Protein AF-A0A0N0S6V4-F1 (afdb_monomer_lite)

Organism: NCBI:txid36816

Structure (mmCIF, N/CA/C/O backbone):
data_AF-A0A0N0S6V4-F1
#
_entry.id   AF-A0A0N0S6V4-F1
#
loop_
_atom_site.group_PDB
_atom_site.id
_atom_site.type_symbol
_atom_site.label_atom_id
_atom_site.label_alt_id
_atom_site.label_comp_id
_atom_site.label_asym_id
_atom_site.label_entity_id
_atom_site.label_seq_id
_atom_site.pdbx_PDB_ins_code
_atom_site.Cartn_x
_atom_site.Cartn_y
_atom_site.Cartn_z
_atom_site.occupancy
_atom_site.B_iso_or_equiv
_atom_site.auth_seq_id
_atom_site.auth_comp_id
_atom_site.auth_asym_id
_atom_site.auth_atom_id
_atom_site.pdbx_PDB_model_num
ATOM 1 N N . MET A 1 1 ? 31.872 -45.442 2.853 1.00 40.81 1 MET A N 1
ATOM 2 C CA . MET A 1 1 ? 31.881 -44.667 1.597 1.00 40.81 1 MET A CA 1
ATOM 3 C C . MET A 1 1 ? 30.450 -44.215 1.368 1.00 40.81 1 MET A C 1
ATOM 5 O O . MET A 1 1 ? 29.620 -45.050 1.047 1.00 40.81 1 MET A O 1
ATOM 9 N N . SER A 1 2 ? 30.132 -42.961 1.693 1.00 44.84 2 SER A N 1
ATOM 10 C CA . SER A 1 2 ? 28.798 -42.386 1.479 1.00 44.84 2 SER A CA 1
ATOM 11 C C . SER A 1 2 ? 28.915 -41.321 0.404 1.00 44.84 2 SER A C 1
ATOM 13 O O . SER A 1 2 ? 29.421 -40.234 0.676 1.00 44.84 2 SER A O 1
ATOM 15 N N . ASP A 1 3 ? 28.454 -41.652 -0.797 1.00 46.59 3 ASP A N 1
ATOM 16 C CA . ASP A 1 3 ? 28.189 -40.682 -1.852 1.00 46.59 3 ASP A CA 1
ATOM 17 C C . ASP A 1 3 ? 27.012 -39.805 -1.419 1.00 46.59 3 ASP A C 1
ATOM 19 O O . ASP A 1 3 ? 25.866 -40.253 -1.344 1.00 46.59 3 ASP A O 1
ATOM 23 N N . ARG A 1 4 ? 27.297 -38.544 -1.090 1.00 43.66 4 ARG A N 1
ATOM 24 C CA . ARG A 1 4 ? 26.278 -37.493 -1.021 1.00 43.66 4 ARG A CA 1
ATOM 25 C C . ARG A 1 4 ? 26.233 -36.797 -2.386 1.00 43.66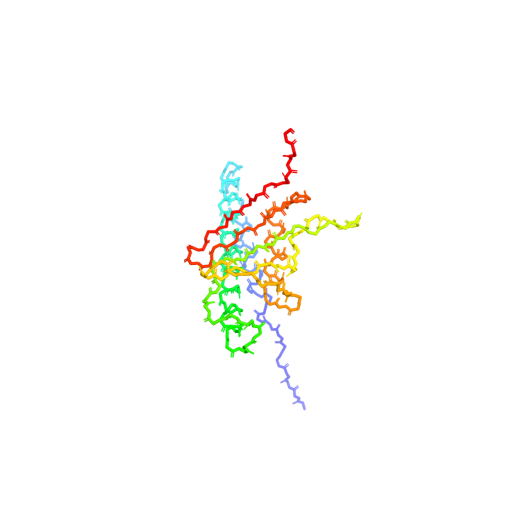 4 ARG A C 1
ATOM 27 O O . ARG A 1 4 ? 27.266 -36.272 -2.798 1.00 43.66 4 ARG A O 1
ATOM 34 N N . PRO A 1 5 ? 25.079 -36.733 -3.073 1.00 48.12 5 PRO A N 1
ATOM 35 C CA . PRO A 1 5 ? 24.942 -35.905 -4.265 1.00 48.12 5 PRO A CA 1
ATOM 36 C C . PRO A 1 5 ? 24.998 -34.422 -3.867 1.00 48.12 5 PRO A C 1
ATOM 38 O O . PRO A 1 5 ? 24.293 -33.994 -2.951 1.00 48.12 5 PRO A O 1
ATOM 41 N N . GLY A 1 6 ? 25.854 -33.649 -4.537 1.00 51.56 6 GLY A N 1
ATOM 42 C CA . GLY A 1 6 ? 25.949 -32.195 -4.382 1.00 51.56 6 GLY A CA 1
ATOM 43 C C . GLY A 1 6 ? 24.813 -31.432 -5.088 1.00 51.56 6 GLY A C 1
ATOM 44 O O . GLY A 1 6 ? 24.097 -32.003 -5.915 1.00 51.56 6 GLY A O 1
ATOM 45 N N . PRO A 1 7 ? 24.636 -30.130 -4.792 1.00 49.66 7 PRO A N 1
ATOM 46 C CA . PRO A 1 7 ? 23.515 -29.331 -5.275 1.00 49.66 7 PRO A CA 1
ATOM 47 C C . PRO A 1 7 ? 23.772 -28.860 -6.716 1.00 49.66 7 PRO A C 1
ATOM 49 O O . PRO A 1 7 ? 24.310 -27.783 -6.939 1.00 49.66 7 PRO A O 1
ATOM 52 N N . ALA A 1 8 ? 23.399 -29.664 -7.714 1.00 51.16 8 ALA A N 1
ATOM 53 C CA . ALA A 1 8 ? 23.602 -29.323 -9.131 1.00 51.16 8 ALA A CA 1
ATOM 54 C C . ALA A 1 8 ? 22.404 -28.611 -9.799 1.00 51.16 8 ALA A C 1
ATOM 56 O O . ALA A 1 8 ? 22.492 -28.212 -10.956 1.00 51.16 8 ALA A O 1
ATOM 57 N N . HIS A 1 9 ? 21.275 -28.439 -9.103 1.00 48.69 9 HIS A N 1
ATOM 58 C CA . HIS A 1 9 ? 20.035 -27.980 -9.747 1.00 48.69 9 HIS A CA 1
ATOM 59 C C . HIS A 1 9 ? 19.788 -26.464 -9.714 1.00 48.69 9 HIS A C 1
ATOM 61 O O . HIS A 1 9 ? 19.013 -25.972 -10.531 1.00 48.69 9 HIS A O 1
ATOM 67 N N . ALA A 1 10 ? 20.454 -25.702 -8.842 1.00 48.50 10 ALA A N 1
ATOM 68 C CA . ALA A 1 10 ? 20.232 -24.253 -8.747 1.00 48.50 10 ALA A CA 1
ATOM 69 C C . ALA A 1 10 ? 20.965 -23.449 -9.842 1.00 48.50 10 ALA A C 1
ATOM 71 O O . ALA A 1 10 ? 20.463 -22.429 -10.306 1.00 48.50 10 ALA A O 1
ATOM 72 N N . THR A 1 11 ? 22.127 -23.921 -10.300 1.00 50.50 11 THR A N 1
ATOM 73 C CA . THR A 1 11 ? 22.988 -23.200 -11.255 1.00 50.50 11 THR A CA 1
ATOM 74 C C . THR A 1 11 ? 22.491 -23.283 -12.699 1.00 50.50 11 THR A C 1
ATOM 76 O O . THR A 1 11 ? 22.579 -22.305 -13.435 1.00 50.50 11 THR A O 1
ATOM 79 N N . SER A 1 12 ? 21.909 -24.414 -13.111 1.00 55.91 12 SER A N 1
ATOM 80 C CA . SER A 1 12 ? 21.448 -24.607 -14.495 1.00 55.91 12 SER A CA 1
ATOM 81 C C . SER A 1 12 ? 20.221 -23.753 -14.850 1.00 55.91 12 SER A C 1
ATOM 83 O O . SER A 1 12 ? 20.135 -23.255 -15.970 1.00 55.91 12 SER A O 1
ATOM 85 N N . SER A 1 13 ? 19.305 -23.525 -13.901 1.00 58.75 13 SER A N 1
ATOM 86 C CA . SER A 1 13 ? 18.116 -22.688 -14.126 1.00 58.75 13 SER A CA 1
ATOM 87 C C . SER A 1 13 ? 18.448 -21.196 -14.182 1.00 58.75 13 SER A C 1
ATOM 89 O O . SER A 1 13 ? 17.832 -20.470 -14.959 1.00 58.75 13 SER A O 1
ATOM 91 N N . ALA A 1 14 ? 19.403 -20.733 -13.370 1.00 60.81 14 ALA A N 1
ATOM 92 C CA . ALA A 1 14 ? 19.834 -19.336 -13.364 1.00 60.81 14 ALA A CA 1
ATOM 93 C C . ALA A 1 14 ? 20.545 -18.975 -14.679 1.00 60.81 14 ALA A C 1
ATOM 95 O O . ALA A 1 14 ? 20.136 -18.032 -15.346 1.00 60.81 14 ALA A O 1
ATOM 96 N N . LEU A 1 15 ? 21.489 -19.815 -15.125 1.00 61.25 15 LEU A N 1
ATOM 97 C CA . LEU A 1 15 ? 22.196 -19.649 -16.404 1.00 61.25 15 LEU A CA 1
ATOM 98 C C . LEU A 1 15 ? 21.254 -19.718 -17.619 1.00 61.25 15 LEU A C 1
ATOM 100 O O . LEU A 1 15 ? 21.431 -18.990 -18.594 1.00 61.25 15 LEU A O 1
ATOM 104 N N . ALA A 1 16 ? 20.223 -20.570 -17.565 1.00 64.38 16 ALA A N 1
ATOM 105 C CA . ALA A 1 16 ? 19.191 -20.615 -18.601 1.00 64.38 16 ALA A CA 1
ATOM 106 C C . ALA A 1 16 ? 18.310 -19.355 -18.599 1.00 64.38 16 ALA A C 1
ATOM 108 O O . ALA A 1 16 ? 17.889 -18.903 -19.660 1.00 64.38 16 ALA A O 1
ATOM 109 N N . THR A 1 17 ? 18.051 -18.774 -17.426 1.00 72.00 17 THR A N 1
ATOM 110 C CA . THR A 1 17 ? 17.255 -17.547 -17.286 1.00 72.00 17 THR A CA 1
ATOM 111 C C . THR A 1 17 ? 18.025 -16.335 -17.804 1.00 72.00 17 THR A C 1
ATOM 113 O O . THR A 1 17 ? 17.481 -15.588 -18.611 1.00 72.00 17 THR A O 1
ATOM 116 N N . GLU A 1 18 ? 19.293 -16.182 -17.417 1.00 73.62 18 GLU A N 1
ATOM 117 C CA . GLU A 1 18 ? 20.183 -15.123 -17.913 1.00 73.62 18 GLU A CA 1
ATOM 118 C C . GLU A 1 18 ? 20.327 -15.197 -19.437 1.00 73.62 18 GLU A C 1
ATOM 120 O O . GLU A 1 18 ? 20.024 -14.233 -20.130 1.00 73.62 18 GLU A O 1
ATOM 125 N N . SER A 1 19 ? 20.626 -16.381 -19.988 1.00 79.31 19 SER A N 1
ATOM 126 C CA . SER A 1 19 ? 20.785 -16.545 -21.439 1.00 79.31 19 SER A CA 1
ATOM 127 C C . SER A 1 19 ? 19.510 -16.248 -22.243 1.00 79.31 19 SER A C 1
ATOM 129 O O . SER A 1 19 ? 19.603 -15.834 -23.400 1.00 79.31 19 SER A O 1
ATOM 131 N N . ILE A 1 20 ? 18.324 -16.484 -21.676 1.00 83.88 20 ILE A N 1
ATOM 132 C CA . ILE A 1 20 ? 17.051 -16.122 -22.315 1.00 83.88 20 ILE A CA 1
ATOM 133 C C . ILE A 1 20 ? 16.822 -14.612 -22.230 1.00 83.88 20 ILE A C 1
ATOM 135 O O . ILE A 1 20 ? 16.380 -14.020 -23.212 1.00 83.88 20 ILE A O 1
ATOM 139 N N . ILE A 1 21 ? 17.117 -13.996 -21.082 1.00 85.50 21 ILE A N 1
ATOM 140 C CA . ILE A 1 21 ? 16.964 -12.554 -20.875 1.00 85.50 21 ILE A CA 1
ATOM 141 C C . ILE A 1 21 ? 17.896 -11.785 -21.808 1.00 85.50 21 ILE A C 1
ATOM 143 O O . ILE A 1 21 ? 17.409 -10.921 -22.526 1.00 85.50 21 ILE A O 1
ATOM 147 N N . ASP A 1 22 ? 19.176 -12.142 -21.883 1.00 89.00 22 ASP A N 1
ATOM 148 C CA . ASP A 1 22 ? 20.153 -11.437 -22.722 1.00 89.00 22 ASP A CA 1
ATOM 149 C C . ASP A 1 22 ? 19.743 -11.467 -24.197 1.00 89.00 22 ASP A C 1
ATOM 151 O O . ASP A 1 22 ? 19.690 -10.435 -24.855 1.00 89.00 22 ASP A O 1
ATOM 155 N N . ARG A 1 23 ? 19.305 -12.631 -24.697 1.00 85.31 23 ARG A N 1
ATOM 156 C CA . ARG A 1 23 ? 18.792 -12.749 -26.073 1.00 85.31 23 ARG A CA 1
ATOM 157 C C . ARG A 1 23 ? 17.535 -11.922 -26.320 1.00 85.31 23 ARG A C 1
ATOM 159 O O . ARG A 1 23 ? 17.325 -11.465 -27.438 1.00 85.31 23 ARG A O 1
ATOM 166 N N . LEU A 1 24 ? 16.666 -11.788 -25.317 1.00 85.19 24 LEU A N 1
ATOM 167 C CA . LEU A 1 24 ? 15.485 -10.933 -25.412 1.00 85.19 24 LEU A CA 1
ATOM 168 C C . LEU A 1 24 ? 15.872 -9.455 -25.407 1.00 85.19 24 LEU A C 1
ATOM 170 O O . LEU A 1 24 ? 15.243 -8.692 -26.125 1.00 85.19 24 LEU A O 1
ATOM 174 N N . LEU A 1 25 ? 16.883 -9.057 -24.634 1.00 89.88 25 LEU A N 1
ATOM 175 C CA . LEU A 1 25 ? 17.371 -7.680 -24.600 1.00 89.88 25 LEU A CA 1
ATOM 176 C C . LEU A 1 25 ? 18.076 -7.304 -25.911 1.00 89.88 25 LEU A C 1
ATOM 178 O O . LEU A 1 25 ? 17.777 -6.255 -26.467 1.00 89.88 25 LEU A O 1
ATOM 182 N N . ASP A 1 26 ? 18.916 -8.189 -26.453 1.00 92.31 26 ASP A N 1
ATOM 183 C CA . ASP A 1 26 ? 19.634 -7.982 -27.721 1.00 92.31 26 ASP A CA 1
ATOM 184 C C . ASP A 1 26 ? 18.700 -7.883 -28.941 1.00 92.31 26 ASP A C 1
ATOM 186 O O . ASP A 1 26 ? 19.064 -7.320 -29.974 1.00 92.31 26 ASP A O 1
ATOM 190 N N . ALA A 1 27 ? 17.503 -8.470 -28.852 1.00 92.19 27 ALA A N 1
ATOM 191 C CA . ALA A 1 27 ? 16.527 -8.498 -29.939 1.00 92.19 27 ALA A CA 1
ATOM 192 C C . ALA A 1 27 ? 15.630 -7.251 -30.004 1.00 92.19 27 ALA A C 1
ATOM 194 O O . ALA A 1 27 ? 14.878 -7.106 -30.971 1.00 92.19 27 ALA A O 1
ATOM 195 N N . LEU A 1 28 ? 15.660 -6.394 -28.981 1.00 94.12 28 LEU A N 1
ATOM 196 C CA . LEU A 1 28 ? 14.812 -5.211 -28.877 1.00 94.12 28 LEU A CA 1
ATOM 197 C C . LEU A 1 28 ? 15.606 -3.953 -29.229 1.00 94.12 28 LEU A C 1
ATOM 199 O O . LEU A 1 28 ? 16.771 -3.810 -28.866 1.00 94.12 28 LEU A O 1
ATOM 203 N N . ASP A 1 29 ? 14.956 -3.023 -29.922 1.00 95.00 29 ASP A N 1
ATOM 204 C CA . ASP A 1 29 ? 15.508 -1.681 -30.097 1.00 95.00 29 ASP A CA 1
ATOM 205 C C . ASP A 1 29 ? 15.378 -0.839 -28.811 1.00 95.00 29 ASP A C 1
ATOM 207 O O . ASP A 1 29 ? 14.713 -1.225 -27.848 1.00 95.00 29 ASP A O 1
ATOM 211 N N . GLU A 1 30 ? 16.018 0.331 -28.791 1.00 94.38 30 GLU A N 1
ATOM 212 C CA . GLU A 1 30 ? 16.034 1.240 -27.636 1.00 94.38 30 GLU A CA 1
ATOM 213 C C . GLU A 1 30 ? 14.620 1.619 -27.163 1.00 94.38 30 GLU A C 1
ATOM 215 O O . GLU A 1 30 ? 14.311 1.528 -25.976 1.00 94.38 30 GLU A O 1
ATOM 220 N N . GLN A 1 31 ? 13.712 1.937 -28.092 1.00 96.50 31 GLN A N 1
ATOM 221 C CA . GLN A 1 31 ? 12.336 2.305 -27.756 1.00 96.50 31 GLN A CA 1
ATOM 222 C C . GLN A 1 31 ? 11.565 1.125 -27.142 1.00 96.50 31 GLN A C 1
ATOM 224 O O . GLN A 1 31 ? 10.754 1.293 -26.225 1.00 96.50 31 GLN A O 1
ATOM 229 N N . GLN A 1 32 ? 11.784 -0.081 -27.656 1.00 94.81 32 GLN A N 1
ATOM 230 C CA . GLN A 1 32 ? 11.175 -1.299 -27.141 1.00 94.81 32 GLN A CA 1
ATOM 231 C C . GLN A 1 32 ? 11.742 -1.696 -25.776 1.00 94.81 32 GLN A C 1
ATOM 233 O O . GLN A 1 32 ? 10.981 -2.168 -24.926 1.00 94.81 32 GLN A O 1
ATOM 238 N N . LEU A 1 33 ? 13.040 -1.488 -25.549 1.00 93.62 33 LEU A N 1
ATOM 239 C CA . LEU A 1 33 ? 13.682 -1.681 -24.250 1.00 93.62 33 LEU A CA 1
ATOM 240 C C . LEU A 1 33 ? 13.119 -0.711 -23.207 1.00 93.62 33 LEU A C 1
ATOM 242 O O . LEU A 1 33 ? 12.760 -1.151 -22.113 1.00 93.62 33 LEU A O 1
ATOM 246 N N . ASP A 1 34 ? 12.933 0.560 -23.560 1.00 93.31 34 ASP A N 1
ATOM 247 C CA . ASP A 1 34 ? 12.315 1.559 -22.683 1.00 93.31 34 ASP A CA 1
ATOM 248 C C . ASP A 1 34 ? 10.869 1.193 -22.322 1.00 93.31 34 ASP A C 1
ATOM 250 O O . ASP A 1 34 ? 10.463 1.221 -21.154 1.00 93.31 34 ASP A O 1
ATOM 254 N N . GLU A 1 35 ? 10.073 0.783 -23.311 1.00 93.88 35 GLU A N 1
ATOM 255 C CA . GLU A 1 35 ? 8.695 0.348 -23.081 1.00 93.88 35 GLU A CA 1
ATOM 256 C C . GLU A 1 35 ? 8.635 -0.942 -22.247 1.00 93.88 35 GLU A C 1
ATOM 258 O O . GLU A 1 35 ? 7.763 -1.088 -21.380 1.00 93.88 35 GLU A O 1
ATOM 263 N N . LEU A 1 36 ? 9.564 -1.880 -22.463 1.00 92.12 36 LEU A N 1
ATOM 264 C CA . LEU A 1 36 ? 9.688 -3.083 -21.645 1.00 92.12 36 LEU A CA 1
ATOM 265 C C . LEU A 1 36 ? 10.032 -2.717 -20.199 1.00 92.12 36 LEU A C 1
ATOM 267 O O . LEU A 1 36 ? 9.352 -3.192 -19.286 1.00 92.12 36 LEU A O 1
ATOM 271 N N . ALA A 1 37 ? 11.024 -1.851 -19.988 1.00 89.00 37 ALA A N 1
ATOM 272 C CA . ALA A 1 37 ? 11.423 -1.370 -18.671 1.00 89.00 37 ALA A CA 1
ATOM 273 C C . ALA A 1 37 ? 10.241 -0.712 -17.951 1.00 89.00 37 ALA A C 1
ATOM 275 O O . ALA A 1 37 ? 9.924 -1.077 -16.815 1.00 89.00 37 ALA A O 1
ATOM 276 N N . ARG A 1 38 ? 9.500 0.165 -18.639 1.00 90.50 38 ARG A N 1
ATOM 277 C CA . ARG A 1 38 ? 8.289 0.799 -18.104 1.00 90.50 38 ARG A CA 1
ATOM 278 C C . ARG A 1 38 ? 7.245 -0.237 -17.686 1.00 90.50 38 ARG A C 1
ATOM 280 O O . ARG A 1 38 ? 6.743 -0.183 -16.564 1.00 90.50 38 ARG A O 1
ATOM 287 N N . ARG A 1 39 ? 6.937 -1.219 -18.542 1.00 91.38 39 ARG A N 1
ATOM 288 C CA . ARG A 1 39 ? 5.959 -2.284 -18.237 1.00 91.38 39 ARG A CA 1
ATOM 289 C C . ARG A 1 39 ? 6.397 -3.172 -17.080 1.00 91.38 39 ARG A C 1
ATOM 291 O O . ARG A 1 39 ? 5.558 -3.560 -16.263 1.00 91.38 39 ARG A O 1
ATOM 298 N N . VAL A 1 40 ? 7.679 -3.528 -17.018 1.00 89.88 40 VAL A N 1
ATOM 299 C CA . VAL A 1 40 ? 8.248 -4.304 -15.912 1.00 89.88 40 VAL A CA 1
ATOM 300 C C . VAL A 1 40 ? 8.112 -3.516 -14.616 1.00 89.88 40 VAL A C 1
ATOM 302 O O . VAL A 1 40 ? 7.569 -4.056 -13.653 1.00 89.88 40 VAL A O 1
ATOM 305 N N . SER A 1 41 ? 8.498 -2.241 -14.606 1.00 87.25 41 SER A N 1
ATOM 306 C CA . SER A 1 41 ? 8.364 -1.357 -13.446 1.00 87.25 41 SER A CA 1
ATOM 307 C C . SER A 1 41 ? 6.911 -1.227 -12.988 1.00 87.25 41 SER A C 1
ATOM 309 O O . SER A 1 41 ? 6.632 -1.477 -11.818 1.00 87.25 41 SER A O 1
ATOM 311 N N . THR A 1 42 ? 5.959 -0.972 -13.895 1.00 89.19 42 THR A N 1
ATOM 312 C CA . THR A 1 42 ? 4.523 -0.916 -13.560 1.00 89.19 42 THR A CA 1
ATOM 313 C C . THR A 1 42 ? 4.026 -2.222 -12.933 1.00 89.19 42 THR A C 1
ATOM 315 O O . THR A 1 42 ? 3.318 -2.206 -11.928 1.00 89.19 42 THR A O 1
ATOM 318 N N . ARG A 1 43 ? 4.411 -3.380 -13.487 1.00 91.38 43 ARG A N 1
ATOM 319 C CA . ARG A 1 43 ? 4.009 -4.686 -12.939 1.00 91.38 43 ARG A CA 1
ATOM 320 C C . ARG A 1 43 ? 4.663 -4.984 -11.595 1.00 91.38 43 ARG A C 1
ATOM 322 O O . ARG A 1 43 ? 4.025 -5.602 -10.746 1.00 91.38 43 ARG A O 1
ATOM 329 N N . ARG A 1 44 ? 5.926 -4.595 -11.402 1.00 89.75 44 ARG A N 1
ATOM 330 C CA . ARG A 1 44 ? 6.617 -4.740 -10.114 1.00 89.75 44 ARG A CA 1
ATOM 331 C C . ARG A 1 44 ? 5.949 -3.873 -9.056 1.00 89.75 44 ARG A C 1
ATOM 333 O O . ARG A 1 44 ? 5.643 -4.398 -7.993 1.00 89.75 44 ARG A O 1
ATOM 340 N N . PHE A 1 45 ? 5.637 -2.623 -9.387 1.00 90.31 45 PHE A N 1
ATOM 341 C CA . PHE A 1 45 ? 4.932 -1.708 -8.496 1.00 90.31 45 PHE A CA 1
ATOM 342 C C . PHE A 1 45 ? 3.578 -2.275 -8.044 1.00 90.31 45 PHE A C 1
ATOM 344 O O . PHE A 1 45 ? 3.353 -2.443 -6.849 1.00 90.31 45 PHE A O 1
ATOM 351 N N . ALA A 1 46 ? 2.741 -2.723 -8.986 1.00 91.31 46 ALA A N 1
ATOM 352 C CA . ALA A 1 46 ? 1.443 -3.327 -8.668 1.00 91.31 46 ALA A CA 1
ATOM 353 C C . ALA A 1 46 ? 1.557 -4.587 -7.784 1.00 91.31 46 ALA A C 1
ATOM 355 O O . ALA A 1 46 ? 0.707 -4.844 -6.933 1.00 91.31 46 ALA A O 1
ATOM 356 N N . ARG A 1 47 ? 2.615 -5.395 -7.961 1.00 92.88 47 ARG A N 1
ATOM 357 C CA . ARG A 1 47 ? 2.876 -6.560 -7.095 1.00 92.88 47 ARG A CA 1
ATOM 358 C C . ARG A 1 47 ? 3.251 -6.150 -5.674 1.00 92.88 47 ARG A C 1
ATOM 360 O O . ARG A 1 47 ? 2.865 -6.846 -4.739 1.00 92.88 47 ARG A O 1
ATOM 367 N N . VAL A 1 48 ? 4.008 -5.067 -5.516 1.00 93.38 48 VAL A N 1
ATOM 368 C CA . VAL A 1 48 ? 4.395 -4.540 -4.203 1.00 93.38 48 VAL A CA 1
ATOM 369 C C . VAL A 1 48 ? 3.178 -3.957 -3.481 1.00 93.38 48 VAL A C 1
ATOM 371 O O . VAL A 1 48 ? 2.938 -4.332 -2.337 1.00 93.38 48 VAL A O 1
ATOM 374 N N . GLU A 1 49 ? 2.343 -3.160 -4.159 1.00 95.12 49 GLU A N 1
ATOM 375 C CA . GLU A 1 49 ? 1.066 -2.675 -3.600 1.00 95.12 49 GLU A CA 1
ATOM 376 C C . GLU A 1 49 ? 0.163 -3.827 -3.148 1.00 95.12 49 GLU A C 1
ATOM 378 O O . GLU A 1 49 ? -0.341 -3.829 -2.026 1.00 95.12 49 GLU A O 1
ATOM 383 N N . ALA A 1 50 ? 0.000 -4.853 -3.990 1.00 95.75 50 ALA A N 1
ATOM 384 C CA . ALA A 1 50 ? -0.821 -6.012 -3.658 1.00 95.75 50 ALA A CA 1
ATOM 385 C C . ALA A 1 50 ? -0.293 -6.778 -2.434 1.00 95.75 50 ALA A C 1
ATOM 387 O O . ALA A 1 50 ? -1.085 -7.241 -1.613 1.00 95.75 50 ALA A O 1
ATOM 388 N N . ARG A 1 51 ? 1.034 -6.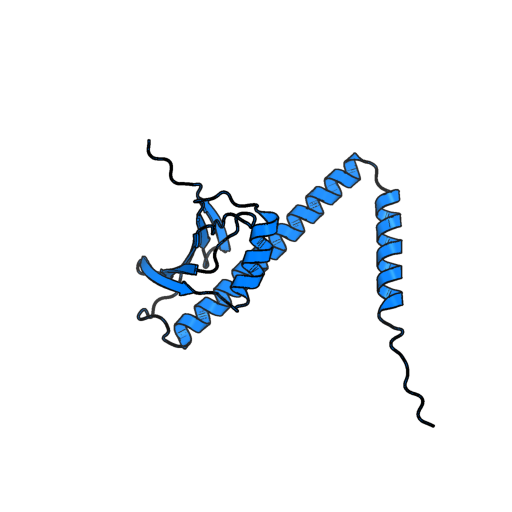904 -2.296 1.00 96.25 51 ARG A N 1
ATOM 389 C CA . ARG A 1 51 ? 1.673 -7.531 -1.129 1.00 96.25 51 ARG A CA 1
ATOM 390 C C . ARG A 1 51 ? 1.436 -6.730 0.144 1.00 96.25 51 ARG A C 1
ATOM 392 O O . ARG A 1 51 ? 1.024 -7.316 1.140 1.00 96.25 51 ARG A O 1
ATOM 399 N N . LEU A 1 52 ? 1.640 -5.415 0.095 1.00 96.88 52 LEU A N 1
ATOM 400 C CA . LEU A 1 52 ? 1.400 -4.534 1.234 1.00 96.88 52 LEU A CA 1
ATOM 401 C C . LEU A 1 52 ? -0.073 -4.572 1.658 1.00 96.88 52 LEU A C 1
ATOM 403 O O . LEU A 1 52 ? -0.377 -4.785 2.827 1.00 96.88 52 LEU A O 1
ATOM 407 N N . LEU A 1 53 ? -1.000 -4.471 0.704 1.00 97.69 53 LEU A N 1
ATOM 408 C CA . LEU A 1 53 ? -2.432 -4.573 0.982 1.00 97.69 53 LEU A CA 1
ATOM 409 C C . LEU A 1 53 ? -2.813 -5.927 1.599 1.00 97.69 53 LEU A C 1
ATOM 411 O O . LEU A 1 53 ? -3.629 -5.979 2.520 1.00 97.69 53 LEU A O 1
ATOM 415 N N . ALA A 1 54 ? -2.244 -7.025 1.098 1.00 96.62 54 ALA A N 1
ATOM 416 C CA . ALA A 1 54 ? -2.490 -8.356 1.644 1.00 96.62 54 ALA A CA 1
ATOM 417 C C . ALA A 1 54 ? -1.973 -8.484 3.084 1.00 96.62 54 ALA A C 1
ATOM 419 O O . ALA A 1 54 ? -2.710 -8.978 3.937 1.00 96.62 54 ALA A O 1
ATOM 420 N N . ALA A 1 55 ? -0.759 -7.996 3.362 1.00 95.69 55 ALA A N 1
ATOM 421 C CA . ALA A 1 55 ? -0.183 -7.986 4.704 1.00 95.69 55 ALA A CA 1
ATOM 422 C C . ALA A 1 55 ? -1.049 -7.172 5.680 1.00 95.69 55 ALA A C 1
ATOM 424 O O . ALA A 1 55 ? -1.398 -7.664 6.748 1.00 95.69 55 ALA A O 1
ATOM 425 N N . LEU A 1 56 ? -1.502 -5.982 5.271 1.00 95.38 56 LEU A N 1
ATOM 426 C CA . LEU A 1 56 ? -2.368 -5.130 6.093 1.00 95.38 56 LEU A CA 1
ATOM 427 C C . LEU A 1 56 ? -3.723 -5.767 6.396 1.00 95.38 56 LEU A C 1
ATOM 429 O O . LEU A 1 56 ? -4.217 -5.671 7.516 1.00 95.38 56 LEU A O 1
ATOM 433 N N . ARG A 1 57 ? -4.341 -6.427 5.412 1.00 94.50 57 ARG A N 1
ATOM 434 C CA . ARG A 1 57 ? -5.611 -7.140 5.617 1.00 94.50 57 ARG A CA 1
ATOM 435 C C . ARG A 1 57 ? -5.444 -8.342 6.543 1.00 94.50 57 ARG A C 1
ATOM 437 O O . ARG A 1 57 ? -6.321 -8.591 7.367 1.00 94.50 57 ARG A O 1
ATOM 444 N N . ALA A 1 58 ? -4.344 -9.079 6.404 1.00 91.25 58 ALA A N 1
ATOM 445 C CA . ALA A 1 58 ? -4.044 -10.213 7.267 1.00 91.25 58 ALA A CA 1
ATOM 446 C C . ALA A 1 58 ? -3.837 -9.758 8.718 1.00 91.25 58 ALA A C 1
ATOM 448 O O . ALA A 1 58 ? -4.462 -10.312 9.619 1.00 91.25 58 ALA A O 1
ATOM 449 N N . ASP A 1 59 ? -3.035 -8.713 8.923 1.00 87.62 59 ASP A N 1
ATOM 450 C CA . ASP A 1 59 ? -2.751 -8.166 10.248 1.00 87.62 59 ASP A CA 1
ATOM 451 C C . ASP A 1 59 ? -3.984 -7.507 10.886 1.00 87.62 59 ASP A C 1
ATOM 453 O O . ASP A 1 59 ? -4.323 -7.790 12.031 1.00 87.62 59 ASP A O 1
ATOM 457 N N . SER A 1 60 ? -4.762 -6.739 10.117 1.00 84.12 60 SER A N 1
ATOM 458 C CA . SER A 1 60 ? -6.021 -6.155 10.593 1.00 84.12 60 SER A CA 1
ATOM 459 C C . SER A 1 60 ? -7.001 -7.211 11.121 1.00 84.12 60 SER A C 1
ATOM 461 O O . SER A 1 60 ? -7.684 -6.978 12.122 1.00 84.12 60 SER A O 1
ATOM 463 N N . ALA A 1 61 ? -7.046 -8.389 10.494 1.00 78.44 61 ALA A N 1
ATOM 464 C CA . ALA A 1 61 ? -7.853 -9.505 10.975 1.00 78.44 61 ALA A CA 1
ATOM 465 C C . ALA A 1 61 ? -7.310 -10.121 12.280 1.00 78.44 61 ALA A C 1
ATOM 467 O O . ALA A 1 61 ? -8.087 -10.687 13.051 1.00 78.44 61 ALA A O 1
ATOM 468 N N . VAL A 1 62 ? -6.001 -10.022 12.535 1.00 74.88 62 VAL A N 1
ATOM 469 C CA . VAL A 1 62 ? -5.355 -10.454 13.786 1.00 74.88 62 VAL A CA 1
ATOM 470 C C . VAL A 1 62 ? -5.587 -9.435 14.902 1.00 74.88 62 VAL A C 1
ATOM 472 O O . VAL A 1 62 ? -6.013 -9.839 15.979 1.00 74.88 62 VAL A O 1
ATOM 475 N N . LEU A 1 63 ? -5.453 -8.129 14.630 1.00 70.25 63 LEU A N 1
ATOM 476 C CA . LEU A 1 63 ? -5.755 -7.051 15.589 1.00 70.25 63 LEU A CA 1
ATOM 477 C C . LEU A 1 63 ? -7.150 -7.199 16.219 1.00 70.25 63 LEU A C 1
ATOM 479 O O . LEU A 1 63 ? -7.318 -7.014 17.423 1.00 70.25 63 LEU A O 1
ATOM 483 N N . HIS A 1 64 ? -8.138 -7.593 15.411 1.00 62.31 64 HIS A N 1
ATOM 484 C CA . HIS A 1 64 ? -9.500 -7.876 15.873 1.00 62.31 64 HIS A CA 1
ATOM 485 C C . HIS A 1 64 ? -9.606 -9.149 16.704 1.00 62.31 64 HIS A C 1
ATOM 487 O O . HIS A 1 64 ? -10.356 -9.200 17.677 1.00 62.31 64 HIS A O 1
ATOM 493 N N . ARG A 1 65 ? -8.899 -10.202 16.289 1.00 57.53 65 ARG A N 1
ATOM 494 C CA . ARG A 1 65 ? -8.979 -11.518 16.924 1.00 57.53 65 ARG A CA 1
ATOM 495 C C . ARG A 1 65 ? -8.346 -11.513 18.309 1.00 57.53 65 ARG A C 1
ATOM 497 O O . ARG A 1 65 ? -8.885 -12.142 19.215 1.00 57.53 65 ARG A O 1
ATOM 504 N N . ASP A 1 66 ? -7.245 -10.789 18.460 1.00 63.12 66 ASP A N 1
ATOM 505 C CA . ASP A 1 66 ? -6.423 -10.817 19.667 1.00 63.12 66 ASP A CA 1
ATOM 506 C C . ASP A 1 66 ? -6.812 -9.718 20.672 1.00 63.12 66 ASP A C 1
ATOM 508 O O . ASP A 1 66 ? -6.175 -9.576 21.713 1.00 63.12 66 ASP A O 1
ATOM 512 N N . GLY A 1 67 ? -7.871 -8.943 20.389 1.00 57.91 67 GLY A N 1
ATOM 513 C CA . GLY A 1 67 ? -8.352 -7.880 21.278 1.00 57.91 67 GLY A CA 1
ATOM 514 C C . GLY A 1 67 ? -7.325 -6.767 21.492 1.00 57.91 67 GLY A C 1
ATOM 515 O O . GLY A 1 67 ? -7.367 -6.074 22.504 1.00 57.91 67 GLY A O 1
ATOM 516 N N . LEU A 1 68 ? -6.395 -6.599 20.546 1.00 61.66 68 LEU A N 1
ATOM 517 C CA . LEU A 1 68 ? -5.334 -5.587 20.594 1.00 61.66 68 LEU A CA 1
ATOM 518 C C . LEU A 1 68 ? -5.861 -4.172 20.318 1.00 61.66 68 LEU A C 1
ATOM 520 O O . LEU A 1 68 ? -5.108 -3.202 20.353 1.00 61.66 68 LEU A O 1
ATOM 524 N N . THR A 1 69 ? -7.160 -4.053 20.051 1.00 66.06 69 THR A N 1
ATOM 525 C CA . THR A 1 69 ? -7.872 -2.785 19.960 1.00 66.06 69 THR A CA 1
ATOM 526 C C . THR A 1 69 ? -9.118 -2.863 20.837 1.00 66.06 69 THR A C 1
ATOM 528 O O . THR A 1 69 ? -9.808 -3.883 20.834 1.00 66.06 69 THR A O 1
ATOM 531 N N . ASP A 1 70 ? -9.454 -1.768 21.521 1.00 70.50 70 ASP A N 1
ATOM 532 C CA . ASP A 1 70 ? -10.696 -1.644 22.301 1.00 70.50 70 ASP A CA 1
ATOM 533 C C . ASP A 1 70 ? -11.959 -1.584 21.413 1.00 70.50 70 ASP A C 1
ATOM 535 O O . ASP A 1 70 ? -13.081 -1.445 21.906 1.00 70.50 70 ASP A O 1
ATOM 539 N N . HIS A 1 71 ? -11.789 -1.660 20.090 1.00 74.50 71 HIS A N 1
ATOM 540 C CA . HIS A 1 71 ? -12.840 -1.512 19.097 1.00 74.50 71 HIS A CA 1
ATOM 541 C C . HIS A 1 71 ? -13.140 -2.855 18.428 1.00 74.50 71 HIS A C 1
ATOM 543 O O . HIS A 1 71 ? -12.254 -3.557 17.949 1.00 74.50 71 HIS A O 1
ATOM 549 N N . SER A 1 72 ? -14.419 -3.216 18.379 1.00 72.94 72 SER A N 1
ATOM 550 C CA . SER A 1 72 ? -14.884 -4.458 17.751 1.00 72.94 72 SER A CA 1
ATOM 551 C C . SER A 1 72 ? -15.169 -4.314 16.252 1.00 72.94 72 SER A C 1
ATOM 553 O O . SER A 1 72 ? -15.426 -5.314 15.581 1.00 72.94 72 SER A O 1
ATOM 555 N N . GLU A 1 73 ? -15.154 -3.087 15.726 1.00 82.31 73 GLU A N 1
ATOM 556 C CA . GLU A 1 73 ? -15.482 -2.784 14.330 1.00 82.31 73 GLU A CA 1
ATOM 557 C C . GLU A 1 73 ? -14.249 -2.875 13.424 1.00 82.31 73 GLU A C 1
ATOM 559 O O . GLU A 1 73 ? -13.197 -2.380 13.823 1.00 82.31 73 GLU A O 1
ATOM 564 N N . PRO A 1 74 ? -14.371 -3.368 12.176 1.00 87.06 74 PRO A N 1
ATOM 565 C CA . PRO A 1 74 ? -13.238 -3.571 11.269 1.00 87.06 74 PRO A CA 1
ATOM 566 C C . PRO A 1 74 ? -12.412 -2.299 11.020 1.00 87.06 74 PRO A C 1
ATOM 568 O O . PRO A 1 74 ? -12.952 -1.194 10.891 1.00 87.06 74 PRO A O 1
ATOM 571 N N . VAL A 1 75 ? -11.091 -2.461 10.853 1.00 90.62 75 VAL A N 1
ATOM 572 C CA . VAL A 1 75 ? -10.233 -1.386 10.332 1.00 90.62 75 VAL A CA 1
ATOM 573 C C . VAL A 1 75 ? -10.570 -1.191 8.859 1.00 90.62 75 VAL A C 1
ATOM 575 O O . VAL A 1 75 ? -10.526 -2.126 8.065 1.00 90.62 75 VAL A O 1
ATOM 578 N N . THR A 1 76 ? -10.870 0.045 8.482 1.00 94.12 76 THR A N 1
ATOM 579 C CA . THR A 1 76 ? -11.161 0.418 7.095 1.00 94.12 76 THR A CA 1
ATOM 580 C C . THR A 1 76 ? -9.974 1.094 6.425 1.00 94.12 76 THR A C 1
ATOM 582 O O . THR A 1 76 ? -9.821 0.993 5.212 1.00 94.12 76 THR A O 1
ATOM 585 N N . HIS A 1 77 ? -9.133 1.799 7.188 1.00 96.19 77 HIS A N 1
ATOM 586 C CA . HIS A 1 77 ? -7.976 2.508 6.646 1.00 96.19 77 HIS A CA 1
ATOM 587 C C . HIS A 1 77 ? -6.762 2.385 7.554 1.00 96.19 77 HIS A C 1
ATOM 589 O O . HIS A 1 77 ? -6.901 2.417 8.775 1.00 96.19 77 HIS A O 1
ATOM 595 N N . VAL A 1 78 ? -5.576 2.369 6.956 1.00 96.06 78 VAL A N 1
ATOM 596 C CA . VAL A 1 78 ? -4.304 2.494 7.675 1.00 96.06 78 VAL A CA 1
ATOM 597 C C . VAL A 1 78 ? -3.546 3.687 7.115 1.00 96.06 78 VAL A C 1
ATOM 599 O O . VAL A 1 78 ? -3.444 3.853 5.900 1.00 96.06 78 VAL A O 1
ATOM 602 N N . THR A 1 79 ? -3.079 4.565 8.000 1.00 96.81 79 THR A N 1
ATOM 603 C CA . THR A 1 79 ? -2.296 5.746 7.626 1.00 96.81 79 THR A CA 1
ATOM 604 C C . THR A 1 79 ? -0.875 5.627 8.149 1.00 96.81 79 THR A C 1
ATOM 606 O O . THR A 1 79 ? -0.681 5.556 9.359 1.00 96.81 79 THR A O 1
ATOM 609 N N . PHE A 1 80 ? 0.094 5.686 7.241 1.00 95.81 80 PHE A N 1
ATOM 610 C CA . PHE A 1 80 ? 1.521 5.762 7.537 1.00 95.81 80 PHE A CA 1
ATOM 611 C C . PHE A 1 80 ? 2.014 7.189 7.347 1.00 95.81 80 PHE A C 1
ATOM 613 O O . PHE A 1 80 ? 1.514 7.920 6.486 1.00 95.81 80 PHE A O 1
ATOM 620 N N . SER A 1 81 ? 3.011 7.580 8.131 1.00 94.56 81 SER A N 1
ATOM 621 C CA . SER A 1 81 ? 3.751 8.828 7.925 1.00 94.56 81 SER A CA 1
ATOM 622 C C . SER A 1 81 ? 5.164 8.497 7.480 1.00 94.56 81 SER A C 1
ATOM 624 O O . SER A 1 81 ? 5.674 7.424 7.792 1.00 94.56 81 SER A O 1
ATOM 626 N N . THR A 1 82 ? 5.806 9.395 6.745 1.00 92.56 82 THR A N 1
ATOM 627 C CA . THR A 1 82 ? 7.223 9.212 6.432 1.00 92.56 82 THR A CA 1
ATOM 628 C C . THR A 1 82 ? 8.085 9.324 7.680 1.00 92.56 82 THR A C 1
ATOM 630 O O . THR A 1 82 ? 7.853 10.211 8.505 1.00 92.56 82 THR A O 1
ATOM 633 N N . HIS A 1 83 ? 9.099 8.474 7.770 1.00 85.19 83 HIS A N 1
ATOM 634 C CA . HIS A 1 83 ? 10.219 8.632 8.680 1.00 85.19 83 HIS A CA 1
ATOM 635 C C . HIS A 1 83 ? 11.360 9.322 7.927 1.00 85.19 83 HIS A C 1
ATOM 637 O O . HIS A 1 83 ? 11.694 8.930 6.807 1.00 85.19 83 HIS A O 1
ATOM 643 N N . ASP A 1 84 ? 11.906 10.370 8.533 1.00 77.19 84 ASP A N 1
ATOM 644 C CA . ASP A 1 84 ? 13.078 11.092 8.052 1.00 77.19 84 ASP A CA 1
ATOM 645 C C . ASP A 1 84 ? 14.129 10.998 9.156 1.00 77.19 84 ASP A C 1
ATOM 647 O O . ASP A 1 84 ? 13.874 11.396 10.298 1.00 77.19 84 ASP A O 1
ATOM 651 N N . ASN A 1 85 ? 15.263 10.386 8.838 1.00 69.56 85 ASN A N 1
ATOM 652 C CA . ASN A 1 85 ? 16.429 10.396 9.699 1.00 69.56 85 ASN A CA 1
ATOM 653 C C . ASN A 1 85 ? 17.590 10.965 8.874 1.00 69.56 85 ASN A C 1
ATOM 655 O O . ASN A 1 85 ? 17.667 10.734 7.671 1.00 69.56 85 ASN A O 1
ATOM 659 N N . ASP A 1 86 ? 18.488 11.718 9.510 1.00 69.38 86 ASP A N 1
ATOM 660 C CA . ASP A 1 86 ? 19.521 12.498 8.805 1.00 69.38 86 ASP A CA 1
ATOM 661 C C . ASP A 1 86 ? 20.512 11.646 7.971 1.00 69.38 86 ASP A C 1
ATOM 663 O O . ASP A 1 86 ? 21.370 12.199 7.279 1.00 69.38 86 ASP A O 1
ATOM 667 N N . TYR A 1 87 ? 20.439 10.312 8.052 1.00 68.38 87 TYR A N 1
ATOM 668 C CA . TYR A 1 87 ? 21.419 9.382 7.491 1.00 68.38 87 TYR A CA 1
ATOM 669 C C . TYR A 1 87 ? 20.847 8.405 6.451 1.00 68.38 87 TYR A C 1
ATOM 671 O O . TYR A 1 87 ? 21.631 7.830 5.694 1.00 68.38 87 TYR A O 1
ATOM 679 N N . ASP A 1 88 ? 19.524 8.256 6.361 1.00 75.88 88 ASP A N 1
ATOM 680 C CA . ASP A 1 88 ? 18.838 7.334 5.457 1.00 75.88 88 ASP A CA 1
ATOM 681 C C . ASP A 1 88 ? 17.888 8.079 4.508 1.00 75.88 88 ASP A C 1
ATOM 683 O O . ASP A 1 88 ? 17.333 9.125 4.846 1.00 75.88 88 ASP A O 1
ATOM 687 N N . PRO A 1 89 ? 17.648 7.543 3.298 1.00 83.62 89 PRO A N 1
ATOM 688 C CA . PRO A 1 89 ? 16.597 8.067 2.440 1.00 83.62 89 PRO A CA 1
ATOM 689 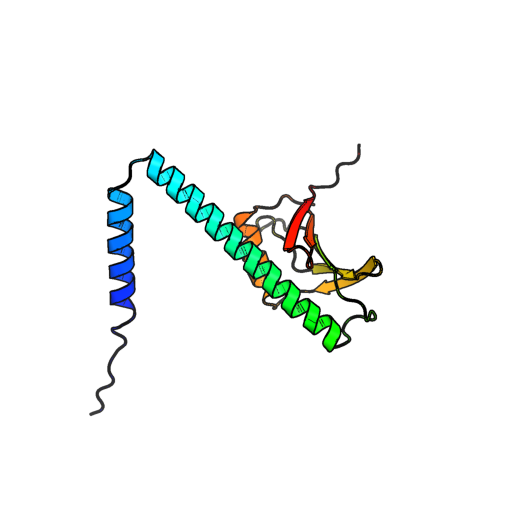C C . PRO A 1 89 ? 15.233 7.981 3.137 1.00 83.62 89 PRO A C 1
ATOM 691 O O . PRO A 1 89 ? 14.898 6.962 3.745 1.00 83.62 89 PRO A O 1
ATOM 694 N N . VAL A 1 90 ? 14.423 9.029 2.966 1.00 87.75 90 VAL A N 1
ATOM 695 C CA . VAL A 1 90 ? 13.050 9.093 3.478 1.00 87.75 90 VAL A CA 1
ATOM 696 C C . VAL A 1 90 ? 12.267 7.840 3.076 1.00 87.75 90 VAL A C 1
ATOM 698 O O . VAL A 1 90 ? 12.201 7.468 1.901 1.00 87.75 90 VAL A O 1
ATOM 701 N N . CYS A 1 91 ? 11.630 7.206 4.057 1.00 91.50 91 CYS A N 1
ATOM 702 C CA . CYS A 1 91 ? 10.848 5.988 3.874 1.00 91.50 91 CYS A CA 1
ATOM 703 C C . CYS A 1 91 ? 9.486 6.095 4.567 1.00 91.50 91 CYS A C 1
ATOM 705 O O . CYS A 1 91 ? 9.243 6.999 5.367 1.00 91.50 91 CYS A O 1
ATOM 707 N N . TRP A 1 92 ? 8.559 5.192 4.249 1.00 93.88 92 TRP A N 1
ATOM 708 C CA . TRP A 1 92 ? 7.325 5.057 5.021 1.00 93.88 92 TRP A CA 1
ATOM 709 C C . TRP A 1 92 ? 7.645 4.428 6.377 1.00 93.88 92 TRP A C 1
ATOM 711 O O . TRP A 1 92 ? 8.228 3.347 6.426 1.00 93.88 92 TRP A O 1
ATOM 721 N N . GLY A 1 93 ? 7.263 5.103 7.462 1.00 91.50 93 GLY A N 1
ATOM 722 C CA . GLY A 1 93 ? 7.395 4.570 8.813 1.00 91.50 93 GLY A CA 1
ATOM 723 C C . GLY A 1 93 ? 6.483 3.363 9.029 1.00 91.50 93 GLY A C 1
ATOM 724 O O . GLY A 1 93 ? 5.415 3.264 8.429 1.00 91.50 93 GLY A O 1
ATOM 725 N N . ASP A 1 94 ? 6.912 2.463 9.902 1.00 91.75 94 ASP A N 1
ATOM 726 C CA . ASP A 1 94 ? 6.177 1.283 10.374 1.00 91.75 94 ASP A CA 1
ATOM 727 C C . ASP A 1 94 ? 5.140 1.612 11.458 1.00 91.75 94 ASP A C 1
ATOM 729 O O . ASP A 1 94 ? 4.183 0.871 11.663 1.00 91.75 94 ASP A O 1
ATOM 733 N N . ASN A 1 95 ? 5.285 2.760 12.113 1.00 91.69 95 ASN A N 1
ATOM 734 C CA . ASN A 1 95 ? 4.291 3.308 13.019 1.00 91.69 95 ASN A CA 1
ATOM 735 C C . ASN A 1 95 ? 3.129 3.920 12.226 1.00 91.69 95 ASN A C 1
ATOM 737 O O . ASN A 1 95 ? 3.310 4.795 11.370 1.00 91.69 95 ASN A O 1
ATOM 741 N N . ALA A 1 96 ? 1.914 3.484 12.541 1.00 93.69 96 ALA A N 1
ATOM 742 C CA . ALA A 1 96 ? 0.722 3.792 11.774 1.00 93.69 96 ALA A CA 1
ATOM 743 C C . ALA A 1 96 ? -0.472 4.162 12.655 1.00 93.69 96 ALA A C 1
ATOM 745 O O . ALA A 1 96 ? -0.498 3.964 13.869 1.00 93.69 96 ALA A O 1
ATOM 746 N N . VAL A 1 97 ? -1.509 4.683 12.005 1.00 94.00 97 VAL A N 1
ATOM 747 C CA . VAL A 1 97 ? -2.826 4.884 12.610 1.00 94.00 97 VAL A CA 1
ATOM 748 C C . VAL A 1 97 ? -3.851 4.076 11.828 1.00 94.00 97 VAL A C 1
ATOM 750 O O . VAL A 1 97 ? -4.145 4.390 10.670 1.00 94.00 97 VAL A O 1
ATOM 753 N N . ALA A 1 98 ? -4.414 3.061 12.475 1.00 93.06 98 ALA A N 1
ATOM 754 C CA . ALA A 1 98 ? -5.565 2.320 11.988 1.00 93.06 98 ALA A CA 1
ATOM 755 C C . ALA A 1 98 ? -6.848 3.106 12.288 1.00 93.06 98 ALA A C 1
ATOM 757 O O . ALA A 1 98 ? -7.026 3.638 13.383 1.00 93.06 98 ALA A O 1
ATOM 758 N N . ARG A 1 99 ? -7.750 3.201 11.310 1.00 94.12 99 ARG A N 1
ATOM 759 C CA . ARG A 1 99 ? -9.069 3.823 11.452 1.00 94.12 99 ARG A CA 1
ATOM 760 C C . ARG A 1 99 ? -10.158 2.778 11.263 1.00 94.12 99 ARG A C 1
ATOM 762 O O . ARG A 1 99 ? -10.243 2.165 10.199 1.00 94.12 99 ARG A O 1
ATOM 769 N N . HIS A 1 100 ? -11.011 2.643 12.266 1.00 91.44 100 HIS A N 1
ATOM 770 C CA . HIS A 1 100 ? -12.150 1.733 12.284 1.00 91.44 100 HIS A CA 1
ATOM 771 C C . HIS A 1 100 ? -13.338 2.307 11.501 1.00 91.44 100 HIS A C 1
ATOM 773 O O . HIS A 1 100 ? -13.358 3.493 11.162 1.00 91.44 100 HIS A O 1
ATOM 779 N N . GLU A 1 101 ? -14.324 1.470 11.186 1.00 90.62 101 GLU A N 1
ATOM 780 C CA . GLU A 1 101 ? -15.548 1.874 10.476 1.00 90.62 101 GLU A CA 1
ATOM 781 C C . GLU A 1 101 ? -16.315 2.998 11.195 1.00 90.62 101 GLU A C 1
ATOM 783 O O . GLU A 1 101 ? -16.792 3.931 10.551 1.00 90.62 101 GLU A O 1
ATOM 788 N N . SER A 1 102 ? -16.334 2.981 12.530 1.00 89.62 102 SER A N 1
ATOM 789 C CA . SER A 1 102 ? -16.908 4.047 13.366 1.00 89.62 102 SER A CA 1
ATOM 790 C C . SER A 1 102 ? -16.168 5.387 13.271 1.00 89.62 102 SER A C 1
ATOM 792 O O . SER A 1 102 ? -16.664 6.416 13.730 1.00 89.62 102 SER A O 1
ATOM 794 N N . GLY A 1 103 ? -14.962 5.391 12.697 1.00 90.31 103 GLY A N 1
ATOM 795 C CA . GLY A 1 103 ? -14.043 6.523 12.695 1.00 90.31 103 GLY A CA 1
ATOM 796 C C . GLY A 1 103 ? -13.094 6.558 13.895 1.00 90.31 103 GLY A C 1
ATOM 797 O O . GLY A 1 103 ? -12.216 7.428 13.921 1.00 90.31 103 GLY A O 1
ATOM 798 N N . ALA A 1 104 ? -13.222 5.620 14.843 1.00 90.44 104 ALA A N 1
ATOM 799 C CA . ALA A 1 104 ? -12.258 5.441 15.923 1.00 90.44 104 ALA A CA 1
ATOM 800 C C . ALA A 1 104 ? -10.847 5.182 15.370 1.00 90.44 104 ALA A C 1
ATOM 802 O O . ALA A 1 104 ? -10.683 4.678 14.253 1.00 90.44 104 ALA A O 1
ATOM 803 N N . LYS A 1 105 ? -9.822 5.579 16.128 1.00 92.19 105 LYS A N 1
ATOM 804 C CA . LYS A 1 105 ? -8.423 5.524 15.694 1.00 92.19 105 LYS A CA 1
ATOM 805 C C . LYS A 1 105 ? -7.572 4.804 16.722 1.00 92.19 105 LYS A C 1
ATOM 807 O O . LYS A 1 105 ? -7.580 5.192 17.886 1.00 92.19 105 LYS A O 1
ATOM 812 N N . THR A 1 106 ? -6.762 3.872 16.243 1.00 89.19 106 THR A N 1
ATOM 813 C CA . THR A 1 106 ? -5.849 3.084 17.066 1.00 89.19 106 THR A CA 1
ATOM 814 C C . THR A 1 106 ? -4.431 3.232 16.522 1.00 89.19 106 THR A C 1
ATOM 816 O O . THR A 1 106 ? -4.220 3.015 15.324 1.00 89.19 106 THR A O 1
ATOM 819 N N . PRO A 1 107 ? -3.458 3.655 17.346 1.00 91.19 107 PRO A N 1
ATOM 820 C CA . PRO A 1 107 ? -2.055 3.604 16.959 1.00 91.19 107 PRO A CA 1
ATOM 821 C C . PRO A 1 107 ? -1.609 2.141 16.853 1.00 91.19 107 PRO A C 1
ATOM 823 O O . PRO A 1 107 ? -1.962 1.327 17.704 1.00 91.19 107 PRO A O 1
ATOM 826 N N . VAL A 1 108 ? -0.851 1.815 15.809 1.00 89.50 108 VAL A N 1
ATOM 827 C CA . VAL A 1 108 ? -0.341 0.462 15.549 1.00 89.50 108 VAL A CA 1
ATOM 828 C C . VAL A 1 108 ? 1.139 0.556 15.204 1.00 89.50 108 VAL A C 1
ATOM 830 O O . VAL A 1 108 ? 1.541 1.453 14.464 1.00 89.50 108 VAL A O 1
ATOM 833 N N . ASP A 1 109 ? 1.931 -0.367 15.735 1.00 91.06 109 ASP A N 1
ATOM 834 C CA . ASP A 1 109 ? 3.341 -0.538 15.394 1.00 91.06 109 ASP A CA 1
ATOM 835 C C . ASP A 1 109 ? 3.497 -1.826 14.578 1.00 91.06 109 ASP A C 1
ATOM 837 O O . ASP A 1 109 ? 3.136 -2.907 15.045 1.00 91.06 109 ASP A O 1
ATOM 841 N N . TYR A 1 110 ? 3.989 -1.695 13.345 1.00 91.12 110 TYR A N 1
ATOM 842 C CA . TYR A 1 110 ? 4.223 -2.815 12.437 1.00 91.12 110 TYR A CA 1
ATOM 843 C C . TYR A 1 110 ? 5.664 -3.341 12.468 1.00 91.12 110 TYR A C 1
ATOM 845 O O . TYR A 1 110 ? 5.995 -4.208 11.654 1.00 91.12 110 TYR A O 1
ATOM 853 N N . GLY A 1 111 ? 6.518 -2.865 13.377 1.00 89.94 111 GLY A N 1
ATOM 854 C CA . GLY A 1 111 ? 7.895 -3.334 13.515 1.00 89.94 111 GLY A CA 1
ATOM 855 C C . GLY A 1 111 ? 7.994 -4.858 13.666 1.00 89.94 111 GLY A C 1
ATOM 856 O O . GLY A 1 111 ? 7.297 -5.487 14.461 1.00 89.94 111 GLY A O 1
ATOM 857 N N . GLY A 1 112 ? 8.862 -5.479 12.872 1.00 86.06 112 GLY A N 1
ATOM 858 C CA . GLY A 1 112 ? 9.086 -6.922 12.821 1.00 86.06 112 GLY A CA 1
ATOM 859 C C . GLY A 1 112 ? 8.028 -7.726 12.055 1.00 86.06 112 GLY A C 1
ATOM 860 O O . GLY A 1 112 ? 8.131 -8.952 12.014 1.00 86.06 112 GLY A O 1
ATOM 861 N N . THR A 1 113 ? 7.025 -7.084 11.447 1.00 90.25 113 THR A N 1
ATOM 862 C CA . THR A 1 113 ? 5.924 -7.770 10.743 1.00 90.25 113 THR A CA 1
ATOM 863 C C . THR A 1 113 ? 6.134 -7.841 9.226 1.00 90.25 113 THR A C 1
ATOM 865 O O . THR A 1 113 ? 6.976 -7.149 8.648 1.00 90.25 113 THR A O 1
ATOM 868 N N . ASP A 1 114 ? 5.314 -8.636 8.533 1.00 91.94 114 ASP A N 1
ATOM 869 C CA . ASP A 1 114 ? 5.274 -8.655 7.062 1.00 91.94 114 ASP A CA 1
ATOM 870 C C . ASP A 1 114 ? 4.881 -7.291 6.461 1.00 91.94 114 ASP A C 1
ATOM 872 O O . ASP A 1 114 ? 5.251 -6.982 5.324 1.00 91.94 114 ASP A O 1
ATOM 876 N N . VAL A 1 115 ? 4.160 -6.457 7.221 1.00 94.31 115 VAL A N 1
ATOM 877 C CA . VAL A 1 115 ? 3.797 -5.096 6.810 1.00 94.31 115 VAL A CA 1
ATOM 878 C C . VAL A 1 115 ? 5.039 -4.211 6.729 1.00 94.31 115 VAL A C 1
ATOM 880 O O . VAL A 1 115 ? 5.197 -3.521 5.725 1.00 94.31 115 VAL A O 1
ATOM 883 N N . GLU A 1 116 ? 5.952 -4.269 7.705 1.00 93.12 116 GLU A N 1
ATOM 884 C CA . GLU A 1 116 ? 7.218 -3.514 7.666 1.00 93.12 116 GLU A CA 1
ATOM 885 C C . GLU A 1 116 ? 8.038 -3.876 6.420 1.00 93.12 116 GLU A C 1
ATOM 887 O O . GLU A 1 116 ? 8.489 -3.002 5.676 1.00 93.12 116 GLU A O 1
ATOM 892 N N . HIS A 1 117 ? 8.188 -5.173 6.144 1.00 92.06 117 HIS A N 1
ATOM 893 C CA . HIS A 1 117 ? 8.940 -5.650 4.985 1.00 92.06 117 HIS A CA 1
ATOM 894 C C . HIS A 1 117 ? 8.317 -5.161 3.669 1.00 92.06 117 HIS A C 1
ATOM 896 O O . HIS A 1 117 ? 9.022 -4.654 2.793 1.00 92.06 117 HIS A O 1
ATOM 902 N N . ALA A 1 118 ? 6.989 -5.252 3.542 1.00 94.31 118 ALA A N 1
ATOM 903 C CA . ALA A 1 118 ? 6.275 -4.767 2.365 1.00 94.31 118 ALA A CA 1
ATOM 904 C C . ALA A 1 118 ? 6.305 -3.230 2.234 1.00 94.31 118 ALA A C 1
ATOM 906 O O . ALA A 1 118 ? 6.359 -2.719 1.115 1.00 94.31 118 ALA A O 1
ATOM 907 N N . LEU A 1 119 ? 6.313 -2.484 3.345 1.00 93.81 119 LEU A N 1
ATOM 908 C CA . LEU A 1 119 ? 6.472 -1.024 3.362 1.00 93.81 119 LEU A CA 1
ATOM 909 C C . LEU A 1 119 ? 7.870 -0.587 2.935 1.00 93.81 119 LEU A C 1
ATOM 911 O O . LEU A 1 119 ? 8.002 0.417 2.230 1.00 93.81 119 LEU A O 1
ATOM 915 N N . ARG A 1 120 ? 8.911 -1.329 3.323 1.00 91.75 120 ARG A N 1
ATOM 916 C CA . ARG A 1 120 ? 10.286 -1.069 2.877 1.00 91.75 120 ARG A CA 1
ATOM 917 C C . ARG A 1 120 ? 10.409 -1.257 1.368 1.00 91.75 120 ARG A C 1
ATOM 919 O O . ARG A 1 120 ? 10.925 -0.370 0.686 1.00 91.75 120 ARG A O 1
ATOM 926 N N . ASP A 1 121 ? 9.857 -2.354 0.847 1.00 92.44 121 ASP A N 1
ATOM 927 C CA . ASP A 1 121 ? 9.753 -2.571 -0.596 1.00 92.44 121 ASP A CA 1
ATOM 928 C C . ASP A 1 121 ? 9.003 -1.401 -1.245 1.00 92.44 121 ASP A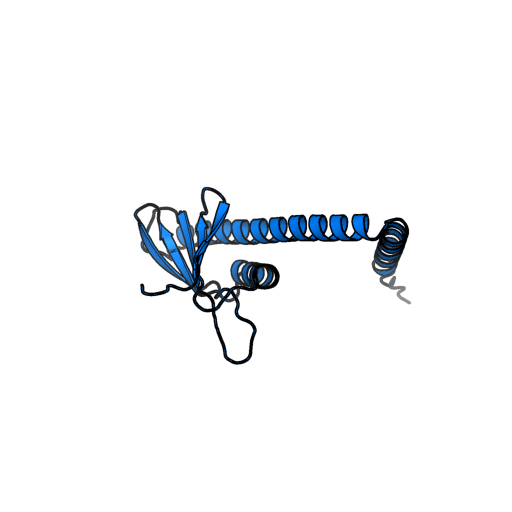 C 1
ATOM 930 O O . ASP A 1 121 ? 9.541 -0.759 -2.142 1.00 92.44 121 ASP A O 1
ATOM 934 N N . TYR A 1 122 ? 7.810 -1.050 -0.758 1.00 93.69 122 TYR A N 1
ATOM 935 C CA . TYR A 1 122 ? 6.998 0.039 -1.313 1.00 93.69 122 TYR A CA 1
ATOM 936 C C . TYR A 1 122 ? 7.729 1.392 -1.310 1.00 93.69 122 TYR A C 1
ATOM 938 O O . TYR A 1 122 ? 7.744 2.086 -2.328 1.00 93.69 122 TYR A O 1
ATOM 946 N N . SER A 1 123 ? 8.424 1.726 -0.218 1.00 92.31 123 SER A N 1
ATOM 947 C CA . SER A 1 123 ? 9.233 2.946 -0.091 1.00 92.31 123 SER A CA 1
ATOM 948 C C . SER A 1 123 ? 10.282 3.053 -1.196 1.00 92.31 123 SER A C 1
ATOM 950 O O . SER A 1 123 ? 10.412 4.117 -1.799 1.00 92.31 123 SER A O 1
ATOM 952 N N . SER A 1 124 ? 10.961 1.945 -1.521 1.00 89.00 124 SER A N 1
ATOM 953 C CA . SER A 1 124 ? 11.992 1.910 -2.568 1.00 89.00 124 SER A CA 1
ATOM 954 C C . SER A 1 124 ? 11.460 2.193 -3.978 1.00 89.00 124 SER A C 1
ATOM 956 O O . SER A 1 124 ? 12.218 2.628 -4.841 1.00 89.00 124 SER A O 1
ATOM 958 N N . PHE A 1 125 ? 10.162 1.973 -4.217 1.00 86.88 125 PHE A N 1
ATOM 959 C CA . PHE A 1 125 ? 9.521 2.290 -5.495 1.00 86.88 125 PHE A CA 1
ATOM 960 C C . PHE A 1 125 ? 8.882 3.678 -5.514 1.00 86.88 125 PHE A C 1
ATOM 962 O O . PHE A 1 125 ? 8.794 4.279 -6.583 1.00 86.88 125 PHE A O 1
ATOM 969 N N . THR A 1 126 ? 8.398 4.175 -4.371 1.00 87.81 126 THR A N 1
ATOM 970 C CA . THR A 1 126 ? 7.703 5.470 -4.318 1.00 87.81 126 THR A CA 1
ATOM 971 C C . THR A 1 126 ? 8.606 6.661 -4.040 1.00 87.81 126 THR A C 1
ATOM 973 O O . THR A 1 126 ? 8.191 7.772 -4.349 1.00 87.81 126 THR A O 1
ATOM 976 N N . CYS A 1 127 ? 9.789 6.449 -3.447 1.00 85.75 127 CYS A N 1
ATOM 977 C CA . CYS A 1 127 ? 10.709 7.509 -3.015 1.00 85.75 127 CYS A CA 1
ATOM 978 C C . CYS A 1 127 ? 9.965 8.661 -2.306 1.00 85.75 127 CYS A C 1
ATOM 980 O O . CYS A 1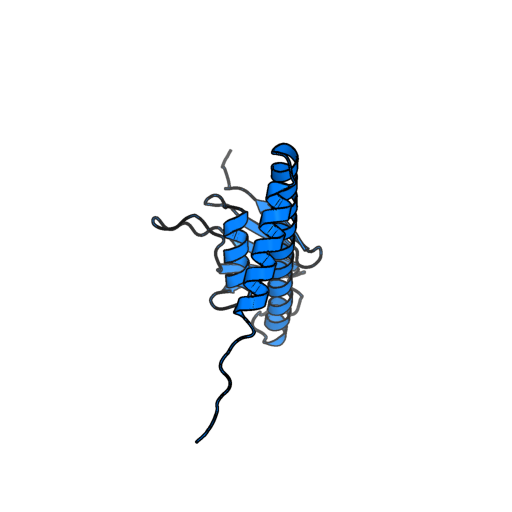 127 ? 9.874 9.764 -2.851 1.00 85.75 127 CYS A O 1
ATOM 982 N N . PRO A 1 128 ? 9.336 8.393 -1.146 1.00 89.12 128 PRO A N 1
ATOM 983 C CA . PRO A 1 128 ? 8.432 9.349 -0.526 1.00 89.12 128 PRO A CA 1
ATOM 984 C C . PRO A 1 128 ? 9.161 10.624 -0.078 1.00 89.12 128 PRO A C 1
ATOM 986 O O . PRO A 1 128 ? 10.348 10.611 0.224 1.00 89.12 128 PRO A O 1
ATOM 989 N N . ILE A 1 129 ? 8.426 11.735 -0.016 1.00 89.88 129 ILE A N 1
ATOM 990 C CA . ILE A 1 129 ? 8.948 13.036 0.428 1.00 89.88 129 ILE A CA 1
ATOM 991 C C . ILE A 1 129 ? 8.678 13.201 1.923 1.00 89.88 129 ILE A C 1
ATOM 993 O O . ILE A 1 129 ? 7.579 12.870 2.378 1.00 89.88 129 ILE A O 1
ATOM 997 N N . ALA A 1 130 ? 9.633 13.758 2.671 1.00 89.88 130 ALA A N 1
ATOM 998 C CA . ALA A 1 130 ? 9.482 14.009 4.101 1.00 89.88 130 ALA A CA 1
ATOM 999 C C . ALA A 1 130 ? 8.187 14.782 4.414 1.00 89.88 130 ALA A C 1
ATOM 1001 O O . ALA A 1 130 ? 7.808 15.728 3.723 1.00 89.88 130 ALA A O 1
ATOM 1002 N N . GLY A 1 131 ? 7.476 14.338 5.449 1.00 89.38 131 GLY A N 1
ATOM 1003 C CA . GLY A 1 131 ? 6.173 14.870 5.851 1.00 89.38 131 GLY A CA 1
ATOM 1004 C C . GLY A 1 131 ? 4.973 14.295 5.088 1.00 89.38 131 GLY A C 1
ATOM 1005 O O . GLY A 1 131 ? 3.835 14.635 5.424 1.00 89.38 131 GLY A O 1
ATOM 1006 N N . SER A 1 132 ? 5.183 13.419 4.100 1.00 92.12 132 SER A N 1
ATOM 1007 C CA . SER A 1 132 ? 4.082 12.776 3.372 1.00 92.12 132 S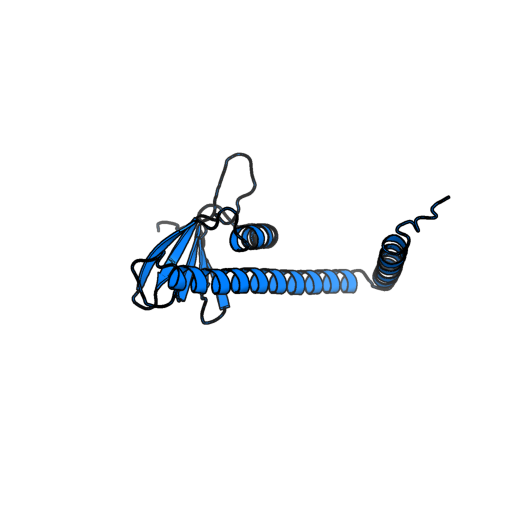ER A CA 1
ATOM 1008 C C . SER A 1 132 ? 3.342 11.756 4.237 1.00 92.12 132 SER A C 1
ATOM 1010 O O . SER A 1 132 ? 3.871 11.194 5.201 1.00 92.12 132 SER A O 1
ATOM 1012 N N . ARG A 1 133 ? 2.092 11.480 3.859 1.00 94.38 133 ARG A N 1
ATOM 1013 C CA . ARG A 1 133 ? 1.258 10.442 4.470 1.00 94.38 133 ARG A CA 1
ATOM 1014 C C . ARG A 1 133 ? 0.725 9.492 3.415 1.00 94.38 133 ARG A C 1
ATOM 1016 O O . ARG A 1 133 ? 0.150 9.931 2.421 1.00 94.38 133 ARG A O 1
ATOM 1023 N N . LEU A 1 134 ? 0.854 8.199 3.668 1.00 96.19 134 LEU A N 1
ATOM 1024 C CA . LEU A 1 134 ? 0.253 7.153 2.857 1.00 96.19 134 LEU A CA 1
ATOM 1025 C C . LEU A 1 134 ? -1.025 6.692 3.541 1.00 96.19 134 LEU A C 1
ATOM 1027 O O . LEU A 1 134 ? -0.981 6.228 4.674 1.00 96.19 134 LEU A O 1
ATOM 1031 N N . VAL A 1 135 ? -2.155 6.801 2.852 1.00 96.88 135 VAL A N 1
ATOM 1032 C CA . VAL A 1 135 ? -3.436 6.254 3.302 1.00 96.88 135 VAL A CA 1
ATOM 1033 C C . VAL A 1 135 ? -3.770 5.048 2.438 1.00 96.88 135 VAL A C 1
ATOM 1035 O O . VAL A 1 135 ? -3.902 5.185 1.222 1.00 96.88 135 VAL A O 1
ATOM 1038 N N . VAL A 1 136 ? -3.933 3.891 3.071 1.00 97.62 136 VAL A N 1
ATOM 1039 C CA . VAL A 1 136 ? -4.370 2.652 2.424 1.00 97.62 136 VAL A CA 1
ATOM 1040 C C . VAL A 1 136 ? -5.801 2.361 2.854 1.00 97.62 136 VAL A C 1
ATOM 1042 O O . VAL A 1 136 ? -6.071 2.215 4.045 1.00 97.62 136 VAL A O 1
ATOM 1045 N N . ASP A 1 137 ? -6.717 2.294 1.894 1.00 97.12 137 ASP A N 1
ATOM 1046 C CA . ASP A 1 137 ? -8.087 1.827 2.107 1.00 97.12 137 ASP A CA 1
ATOM 1047 C C . ASP A 1 137 ? -8.111 0.297 1.997 1.00 97.12 137 ASP A C 1
ATOM 1049 O O . ASP A 1 137 ? -7.825 -0.276 0.943 1.00 97.12 137 ASP A O 1
ATOM 1053 N N . LEU A 1 138 ? -8.441 -0.380 3.097 1.00 95.62 138 LEU A N 1
ATOM 1054 C CA . LEU A 1 138 ? -8.440 -1.841 3.160 1.00 95.62 138 LEU A CA 1
ATOM 1055 C C . LEU A 1 138 ? -9.648 -2.460 2.448 1.00 95.62 138 LEU A C 1
ATOM 1057 O O . LEU A 1 138 ? -9.573 -3.621 2.036 1.00 95.62 138 LEU A O 1
ATOM 1061 N N . ASN A 1 139 ? -10.728 -1.707 2.245 1.00 93.50 139 ASN A N 1
ATOM 1062 C CA . ASN A 1 139 ? -11.929 -2.175 1.558 1.00 93.50 139 ASN A CA 1
ATOM 1063 C C . ASN A 1 139 ? -11.734 -2.127 0.043 1.00 93.50 139 ASN A C 1
ATOM 1065 O O . ASN A 1 139 ? -11.919 -3.132 -0.643 1.00 93.50 139 ASN A O 1
ATOM 1069 N N . THR A 1 140 ? -11.307 -0.977 -0.479 1.00 95.56 140 THR A N 1
ATOM 1070 C CA . THR A 1 140 ? -11.134 -0.776 -1.927 1.00 95.56 140 THR A CA 1
ATOM 1071 C C . THR A 1 140 ? -9.761 -1.218 -2.427 1.00 95.56 140 THR A C 1
ATOM 1073 O O . THR A 1 140 ? -9.605 -1.528 -3.606 1.00 95.56 140 THR A O 1
ATOM 1076 N N . GLY A 1 141 ? -8.768 -1.291 -1.538 1.00 95.38 141 GLY A N 1
ATOM 1077 C CA . GLY A 1 141 ? -7.371 -1.507 -1.901 1.00 95.38 141 GLY A CA 1
ATOM 1078 C C . GLY A 1 141 ? -6.689 -0.266 -2.472 1.00 95.38 141 GLY A C 1
ATOM 1079 O O . GLY A 1 141 ? -5.616 -0.389 -3.056 1.00 95.38 141 GLY A O 1
ATOM 1080 N N . GLN A 1 142 ? -7.306 0.912 -2.352 1.00 96.62 142 GLN A N 1
ATOM 1081 C CA . GLN A 1 142 ? -6.766 2.152 -2.893 1.00 96.62 142 GLN A CA 1
ATOM 1082 C C . GLN A 1 142 ? -5.622 2.694 -2.027 1.00 96.62 142 GLN A C 1
ATOM 1084 O O . GLN A 1 142 ? -5.754 2.838 -0.811 1.00 96.62 142 GLN A O 1
ATOM 1089 N N . PHE A 1 143 ? -4.529 3.084 -2.685 1.00 96.38 143 PHE A N 1
ATOM 1090 C CA . PHE A 1 143 ? -3.397 3.789 -2.090 1.00 96.38 143 PHE A CA 1
ATOM 1091 C C . PHE A 1 143 ? -3.511 5.278 -2.426 1.00 96.38 143 PHE A C 1
ATOM 1093 O O . PHE A 1 143 ? -3.668 5.660 -3.584 1.00 96.38 143 PHE A O 1
ATOM 1100 N N . THR A 1 144 ? -3.469 6.137 -1.411 1.00 95.12 144 THR A N 1
ATOM 1101 C CA . THR A 1 144 ? -3.501 7.594 -1.582 1.00 95.12 144 THR A CA 1
ATOM 1102 C C . THR A 1 144 ? -2.329 8.217 -0.847 1.00 95.12 144 THR A C 1
ATOM 1104 O O . THR A 1 144 ? -2.280 8.193 0.383 1.00 95.12 144 THR A O 1
ATOM 1107 N N . VAL A 1 145 ? -1.409 8.821 -1.594 1.00 92.19 145 VAL A N 1
ATOM 1108 C CA . VAL A 1 145 ? -0.340 9.641 -1.021 1.00 92.19 145 VAL A CA 1
ATOM 1109 C C . VAL A 1 145 ? -0.850 11.068 -0.859 1.00 92.19 145 VAL A C 1
ATOM 1111 O O . VAL A 1 145 ? -1.349 11.679 -1.801 1.00 92.19 145 VAL A O 1
ATOM 1114 N N . ARG A 1 146 ? -0.739 11.598 0.356 1.00 88.38 146 ARG A N 1
ATOM 1115 C CA . ARG A 1 146 ? -0.991 13.001 0.680 1.00 88.38 146 ARG A CA 1
ATOM 1116 C C . ARG A 1 146 ? 0.359 13.649 0.957 1.00 88.38 146 ARG A C 1
ATOM 1118 O O . ARG A 1 146 ? 1.115 13.127 1.774 1.00 88.38 146 ARG A O 1
ATOM 1125 N N . GLY A 1 147 ? 0.663 14.733 0.246 1.00 78.06 147 GLY A N 1
ATOM 1126 C CA . GLY A 1 147 ? 1.930 15.451 0.391 1.00 78.06 147 GLY A CA 1
ATOM 1127 C C . GLY A 1 147 ? 2.106 16.079 1.774 1.00 78.06 147 GLY A C 1
ATOM 1128 O O . GLY A 1 147 ? 1.197 16.032 2.612 1.00 78.06 147 GLY A O 1
ATOM 1129 N N . ALA A 1 148 ? 3.279 16.676 1.989 1.00 64.88 148 ALA A N 1
ATOM 1130 C CA . ALA A 1 148 ? 3.545 17.483 3.169 1.00 64.88 148 ALA A CA 1
ATOM 1131 C C . ALA A 1 148 ? 2.457 18.557 3.315 1.00 64.88 148 ALA A C 1
ATOM 1133 O O . ALA A 1 148 ? 2.036 19.181 2.341 1.00 64.88 148 ALA A O 1
ATOM 1134 N N . TRP A 1 149 ? 1.953 18.731 4.533 1.00 50.62 149 TRP A N 1
ATOM 1135 C CA . TRP A 1 149 ? 1.036 19.824 4.821 1.00 50.62 149 TRP A CA 1
ATOM 1136 C C . TRP A 1 149 ? 1.781 21.151 4.622 1.00 50.62 149 TRP A C 1
ATOM 1138 O O . TRP A 1 149 ? 2.735 21.423 5.346 1.00 50.62 149 TRP A O 1
ATOM 1148 N N . GLU A 1 150 ? 1.351 21.960 3.655 1.00 44.06 150 GLU A N 1
ATOM 1149 C CA . GLU A 1 150 ? 1.772 23.355 3.521 1.00 44.06 150 GLU A CA 1
ATOM 1150 C C . GLU A 1 150 ? 0.696 24.250 4.165 1.00 44.06 150 GLU A C 1
ATOM 1152 O O . GLU A 1 150 ? -0.475 24.161 3.776 1.00 44.06 150 GLU A O 1
ATOM 1157 N N . PRO A 1 151 ? 1.025 25.093 5.163 1.00 40.47 151 PRO A N 1
ATOM 1158 C CA . PRO A 1 151 ? 0.144 26.191 5.537 1.00 40.47 151 PRO A CA 1
ATOM 1159 C C . PRO A 1 151 ? 0.058 27.182 4.374 1.00 40.47 151 PRO A C 1
ATOM 1161 O O . PRO A 1 151 ? 1.087 27.581 3.830 1.00 40.47 151 PRO A O 1
ATOM 1164 N N . ALA A 1 152 ? -1.168 27.570 4.016 1.00 39.16 152 ALA A N 1
ATOM 1165 C CA . ALA A 1 152 ? -1.428 28.715 3.144 1.00 39.16 152 ALA A CA 1
ATOM 1166 C C . ALA A 1 152 ? -1.029 30.040 3.812 1.00 39.16 152 ALA A C 1
ATOM 1168 O O . ALA A 1 152 ? -1.139 30.126 5.060 1.00 39.16 152 ALA A O 1
#

Secondary structure (DSSP, 8-state):
---PPP--HHHHHHHHHHHHHHHHHHTS-HHHHHHHHHHHHHHHHHHHHHHHHHHHHHHHHHHHHTT-SS--SPEEEEEEEEEEETTEEEEEEEEEEEEETTS-EEEEE-TTSHHHHHHHHHHHHH-PPTT-EEEEETTT--EEEE-PPPP-

Foldseek 3Di:
DDDDDDDPPPVVVVVVVVVVVVVVVVVDDPVRVVVVVVVVLVVLLVVLLVQLLVQVLVVQVVCLVVVVDVDNAGFFKKKWAWDDDPPDQIFTAQWIWTAGPVRDIDIDGQPPGSNVVSRRSNCVSPSADHQKMWMAGSVVSDIDIDHHDDDD

Radius of gyration: 21.12 Å; chains: 1; bounding box: 49×73×52 Å

pLDDT: mean 83.18, std 15.69, range [39.16, 97.69]

Sequence (152 aa):
MSDRPGPAHATSSALATESIIDRLLDALDEQQLDELARRVSTRRFARVEARLLAALRADSAVLHRDGLTDHSEPVTHVTFSTHDNDYDPVCWGDNAVARHESGAKTPVDYGGTDVEHALRDYSSFTCPIAGSRLVVDLNTGQFTVRGAWEPA